Protein AF-A0AAC9NFS3-F1 (afdb_monomer_lite)

InterPro domains:
  IPR032808 DoxX family [PF07681] (4-54)
  IPR051907 DoxX-like inner membrane-associated oxidoreductase [PTHR33452] (7-96)

Structure (mmCIF, N/CA/C/O backbone):
data_AF-A0AAC9NFS3-F1
#
_entry.id   AF-A0AAC9NFS3-F1
#
loop_
_atom_site.group_PDB
_atom_site.id
_atom_site.type_symbol
_atom_site.label_atom_id
_atom_site.label_alt_id
_atom_site.label_comp_id
_atom_site.label_asym_id
_atom_site.label_entity_id
_atom_site.label_seq_id
_atom_site.pdbx_PDB_ins_code
_atom_site.Cartn_x
_atom_site.Cartn_y
_atom_site.Cartn_z
_atom_site.occupancy
_atom_site.B_iso_or_equiv
_atom_site.auth_seq_id
_atom_site.auth_comp_id
_atom_site.auth_asym_id
_atom_site.auth_atom_id
_atom_site.pdbx_PDB_model_num
ATOM 1 N N . MET A 1 1 ? 0.146 -12.159 -21.765 1.00 49.44 1 MET A N 1
ATOM 2 C CA . MET A 1 1 ? 0.965 -11.071 -21.185 1.00 49.44 1 MET A CA 1
ATOM 3 C C . MET A 1 1 ? 0.470 -9.655 -21.525 1.00 49.44 1 MET A C 1
ATOM 5 O O . MET A 1 1 ? 1.026 -8.712 -20.995 1.00 49.44 1 MET A O 1
ATOM 9 N N . LYS A 1 2 ? -0.634 -9.484 -22.280 1.00 50.81 2 LYS A N 1
ATOM 10 C CA . LYS A 1 2 ? -1.196 -8.172 -22.678 1.00 50.81 2 LYS A CA 1
ATOM 11 C C . LYS A 1 2 ? -1.762 -7.295 -21.546 1.00 50.81 2 LYS A C 1
ATOM 13 O O . LYS A 1 2 ? -2.283 -6.232 -21.821 1.00 50.81 2 LYS A O 1
ATOM 18 N N . VAL A 1 3 ? -1.744 -7.746 -20.291 1.00 54.12 3 VAL A N 1
ATOM 19 C CA . VAL A 1 3 ? -2.295 -6.984 -19.148 1.00 54.12 3 VAL A CA 1
ATOM 20 C C . VAL A 1 3 ? -1.258 -6.011 -18.570 1.00 54.12 3 VAL A C 1
ATOM 22 O O . VAL A 1 3 ? -1.627 -5.043 -17.913 1.00 54.12 3 VAL A O 1
ATOM 25 N N . PHE A 1 4 ? 0.033 -6.243 -18.832 1.00 59.22 4 PHE A N 1
ATOM 26 C CA . PHE A 1 4 ? 1.139 -5.484 -18.237 1.00 59.22 4 PHE A CA 1
ATOM 27 C C . PHE A 1 4 ? 1.949 -4.668 -19.255 1.00 59.22 4 PHE A C 1
ATOM 29 O O . PHE A 1 4 ? 2.980 -4.111 -18.887 1.00 59.22 4 PHE A O 1
ATOM 36 N N . ASP A 1 5 ? 1.491 -4.553 -20.506 1.00 63.62 5 ASP A N 1
ATOM 37 C CA . ASP A 1 5 ? 2.144 -3.668 -21.474 1.00 63.62 5 ASP A CA 1
ATOM 38 C C . ASP A 1 5 ? 1.965 -2.192 -21.046 1.00 63.62 5 ASP A C 1
ATOM 40 O O . ASP A 1 5 ? 0.868 -1.814 -20.620 1.00 63.62 5 ASP A O 1
ATOM 44 N N . PRO A 1 6 ? 2.986 -1.324 -21.185 1.00 57.12 6 PRO A N 1
ATOM 45 C CA . PRO A 1 6 ? 2.932 0.092 -20.786 1.00 57.12 6 PRO A CA 1
ATOM 46 C C . PRO A 1 6 ? 1.819 0.947 -21.428 1.00 57.12 6 PRO A C 1
ATOM 48 O O . PRO A 1 6 ? 1.600 2.074 -20.994 1.00 57.12 6 PRO A O 1
ATOM 51 N N . GLY A 1 7 ? 1.081 0.420 -22.411 1.00 61.97 7 GLY A N 1
ATOM 52 C CA . GLY A 1 7 ? -0.106 1.045 -23.013 1.00 61.97 7 GLY A CA 1
ATOM 53 C C . GLY A 1 7 ? -1.350 0.151 -23.033 1.00 61.97 7 GLY A C 1
ATOM 54 O O . GLY A 1 7 ? -2.358 0.523 -23.629 1.00 61.97 7 GLY A O 1
ATOM 55 N N . ALA A 1 8 ? -1.303 -1.031 -22.412 1.00 68.12 8 ALA A N 1
ATOM 56 C CA . ALA A 1 8 ? -2.462 -1.907 -22.357 1.00 68.12 8 ALA A CA 1
ATOM 57 C C . ALA A 1 8 ? -3.516 -1.346 -21.405 1.00 68.12 8 ALA A C 1
ATOM 59 O O . ALA A 1 8 ? -3.263 -1.127 -20.219 1.00 68.12 8 ALA A O 1
ATOM 60 N N . THR A 1 9 ? -4.727 -1.163 -21.921 1.00 75.00 9 THR A N 1
ATOM 61 C CA . THR A 1 9 ? -5.895 -0.916 -21.085 1.00 75.00 9 THR A CA 1
ATOM 62 C C . THR A 1 9 ? -6.245 -2.230 -20.388 1.00 75.00 9 THR A C 1
ATOM 64 O O . THR A 1 9 ? -6.602 -3.196 -21.072 1.00 75.00 9 THR A O 1
ATOM 67 N N . PRO A 1 10 ? -6.124 -2.327 -19.051 1.00 76.38 10 PRO A N 1
ATOM 68 C CA . PRO A 1 10 ? -6.604 -3.507 -18.356 1.00 76.38 10 PRO A CA 1
ATOM 69 C C . PRO A 1 10 ? -8.101 -3.693 -18.649 1.00 76.38 10 PRO A C 1
ATOM 71 O O . PRO A 1 10 ? -8.811 -2.705 -18.862 1.00 76.38 10 PRO A O 1
ATOM 74 N N . PRO A 1 11 ? -8.608 -4.938 -18.651 1.00 88.88 11 PRO A N 1
ATOM 75 C CA . PRO A 1 11 ? -10.037 -5.176 -18.801 1.00 88.88 11 PRO A CA 1
ATOM 76 C C . PRO A 1 11 ? -10.843 -4.327 -17.807 1.00 88.88 11 PRO A C 1
ATOM 78 O O . PRO A 1 11 ? -10.465 -4.231 -16.638 1.00 88.88 11 PRO A O 1
ATOM 81 N N . LEU A 1 12 ? -11.963 -3.737 -18.244 1.00 90.00 12 LEU A N 1
ATOM 82 C CA . LEU A 1 12 ? -12.761 -2.818 -17.412 1.00 90.00 12 LEU A CA 1
ATOM 83 C C . LEU A 1 12 ? -13.129 -3.411 -16.046 1.00 90.00 12 LEU A C 1
ATOM 85 O O . LEU A 1 12 ? -13.048 -2.722 -15.033 1.00 90.00 12 LEU A O 1
ATOM 89 N N . TRP A 1 13 ? -13.482 -4.697 -16.001 1.00 91.25 13 TRP A N 1
ATOM 90 C CA . TRP A 1 13 ? -13.831 -5.375 -14.751 1.00 91.25 13 TRP A CA 1
ATOM 91 C C . TRP A 1 13 ? -12.682 -5.351 -13.735 1.00 91.25 13 TRP A C 1
ATOM 93 O O . TRP A 1 13 ? -12.922 -5.160 -12.547 1.00 91.25 13 TRP A O 1
ATOM 103 N N . PHE A 1 14 ? -11.433 -5.487 -14.192 1.00 90.25 14 PHE A N 1
ATOM 104 C CA . PHE A 1 14 ? -10.258 -5.455 -13.327 1.00 90.25 14 PHE A CA 1
ATOM 105 C C . PHE A 1 14 ? -10.006 -4.040 -12.813 1.00 90.25 14 PHE A C 1
ATOM 107 O O . PHE A 1 14 ? -9.704 -3.860 -11.636 1.00 90.25 14 PHE A O 1
ATOM 114 N N . ALA A 1 15 ? -10.180 -3.030 -13.672 1.00 90.00 15 ALA A N 1
ATOM 115 C CA . ALA A 1 15 ? -10.059 -1.631 -13.275 1.00 90.00 15 ALA A CA 1
ATOM 116 C C . ALA A 1 15 ? -11.073 -1.270 -12.175 1.00 90.00 15 ALA A C 1
ATOM 118 O O . ALA A 1 15 ? -10.681 -0.711 -11.151 1.00 90.00 15 ALA A O 1
ATOM 119 N N . TYR A 1 16 ? -12.344 -1.654 -12.342 1.00 94.06 16 TYR A N 1
ATOM 120 C CA . TYR A 1 16 ? -13.375 -1.433 -11.325 1.00 94.06 16 TYR A CA 1
ATOM 121 C C . TYR A 1 16 ? -13.121 -2.230 -10.046 1.00 94.06 16 TYR A C 1
ATOM 123 O O . TYR A 1 16 ? -13.221 -1.664 -8.961 1.00 94.06 16 TYR A O 1
ATOM 131 N N . ALA A 1 17 ? -12.744 -3.507 -10.151 1.00 94.56 17 ALA A N 1
ATOM 132 C CA . ALA A 1 17 ? -12.425 -4.330 -8.986 1.00 94.56 17 ALA A CA 1
ATOM 133 C C . ALA A 1 17 ? -11.268 -3.732 -8.174 1.00 94.56 17 ALA A C 1
ATOM 135 O O . ALA A 1 17 ? -11.368 -3.591 -6.958 1.00 94.56 17 ALA A O 1
ATOM 136 N N . ASN A 1 18 ? -10.199 -3.307 -8.850 1.00 93.81 18 ASN A N 1
ATOM 137 C CA . ASN A 1 18 ? -9.069 -2.645 -8.215 1.00 93.81 18 ASN A CA 1
ATOM 138 C C . ASN A 1 18 ? -9.468 -1.300 -7.578 1.00 93.81 18 ASN A C 1
ATOM 140 O O . ASN A 1 18 ? -9.035 -1.006 -6.467 1.00 93.81 18 ASN A O 1
ATOM 144 N N . ALA A 1 19 ? -10.299 -0.493 -8.245 1.00 94.25 19 ALA A N 1
ATOM 145 C CA . ALA A 1 19 ? -10.771 0.778 -7.694 1.00 94.25 19 ALA A CA 1
ATOM 146 C C . ALA A 1 19 ? -11.613 0.575 -6.424 1.00 94.25 19 ALA A C 1
ATOM 148 O O . ALA A 1 19 ? -11.360 1.224 -5.410 1.00 94.25 19 ALA A O 1
ATOM 149 N N . LEU A 1 20 ? -12.564 -0.364 -6.454 1.00 97.25 20 LEU A N 1
ATOM 150 C CA . LEU A 1 20 ? -13.390 -0.716 -5.296 1.00 97.25 20 LEU A CA 1
ATOM 151 C C . LEU A 1 20 ? -12.546 -1.270 -4.148 1.00 97.25 20 LEU A C 1
ATOM 153 O O . LEU A 1 20 ? -12.757 -0.888 -3.001 1.00 97.25 20 LEU A O 1
ATOM 157 N N . PHE A 1 21 ? -11.567 -2.123 -4.455 1.00 97.19 21 PHE A N 1
ATOM 158 C CA . PHE A 1 21 ? -10.640 -2.664 -3.467 1.00 97.19 21 PHE A CA 1
ATOM 159 C C . PHE A 1 21 ? -9.839 -1.554 -2.777 1.00 97.19 21 PHE A C 1
ATOM 161 O O . PHE A 1 21 ? -9.857 -1.458 -1.552 1.00 97.19 21 PHE A O 1
ATOM 168 N N . GLN A 1 22 ? -9.178 -0.681 -3.543 1.00 95.56 22 GLN A N 1
ATOM 169 C CA . GLN A 1 22 ? -8.359 0.393 -2.974 1.00 95.56 22 GLN A CA 1
ATOM 170 C C . GLN A 1 22 ? -9.197 1.384 -2.165 1.00 95.56 22 GLN A C 1
ATOM 172 O O . GLN A 1 22 ? -8.802 1.775 -1.068 1.00 95.56 22 GLN A O 1
ATOM 177 N N . PHE A 1 23 ? -10.368 1.762 -2.680 1.00 97.44 23 PHE A N 1
ATOM 178 C CA . PHE A 1 23 ? -11.268 2.675 -1.988 1.00 97.44 23 PHE A CA 1
ATOM 179 C C . PHE A 1 23 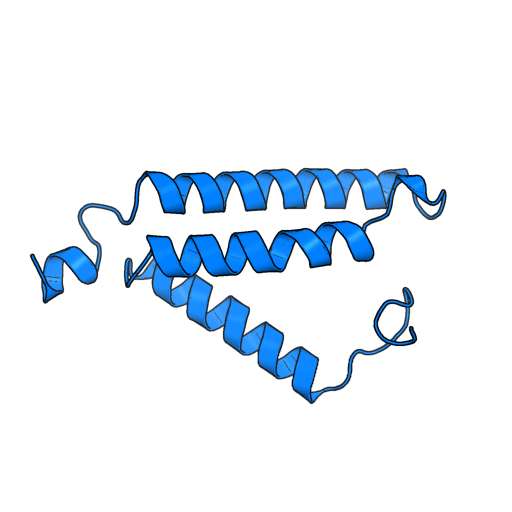? -11.832 2.053 -0.706 1.00 97.44 23 PHE A C 1
ATOM 181 O O . PHE A 1 23 ? -11.779 2.674 0.352 1.00 97.44 23 PHE A O 1
ATOM 188 N N . GLY A 1 24 ? -12.303 0.806 -0.773 1.00 97.75 24 GLY A N 1
ATOM 189 C CA . GLY A 1 24 ? -12.851 0.086 0.373 1.00 97.75 24 GLY A CA 1
ATOM 190 C C . GLY A 1 24 ? -11.821 -0.133 1.480 1.00 97.75 24 GLY A C 1
ATOM 191 O O . GLY A 1 24 ? -12.098 0.165 2.638 1.00 97.75 24 GLY A O 1
ATOM 192 N N . MET A 1 25 ? -10.611 -0.583 1.136 1.00 97.56 25 MET A N 1
ATOM 193 C CA . MET A 1 25 ? -9.536 -0.755 2.120 1.00 97.56 25 MET A CA 1
ATOM 194 C C . MET A 1 25 ? -9.058 0.586 2.690 1.00 97.56 25 MET A C 1
ATOM 196 O O . MET A 1 25 ? -8.786 0.684 3.883 1.00 97.56 25 MET A O 1
ATOM 200 N N . GLY A 1 26 ? -8.996 1.635 1.864 1.00 96.19 26 GLY A N 1
ATOM 201 C CA . GLY A 1 26 ? -8.683 2.988 2.321 1.00 96.19 26 GLY A CA 1
ATOM 202 C C . GLY A 1 26 ? -9.702 3.510 3.336 1.00 96.19 26 GLY A C 1
ATOM 203 O O . GLY A 1 26 ? -9.309 4.056 4.364 1.00 96.19 26 GLY A O 1
ATOM 204 N N . LEU A 1 27 ? -10.998 3.283 3.094 1.00 97.44 27 LEU A N 1
ATOM 205 C CA . LEU A 1 27 ? -12.062 3.619 4.042 1.00 97.44 27 LEU A CA 1
ATOM 206 C C . LEU A 1 27 ? -11.985 2.789 5.325 1.00 97.44 27 LEU A C 1
ATOM 208 O O . LEU A 1 27 ? -12.140 3.349 6.406 1.00 97.44 27 LEU A O 1
ATOM 212 N N . ALA A 1 28 ? -11.710 1.487 5.221 1.00 95.88 28 ALA A N 1
ATOM 213 C CA . ALA A 1 28 ? -11.534 0.621 6.384 1.00 95.88 28 ALA A CA 1
ATOM 214 C C . ALA A 1 28 ? -10.406 1.141 7.293 1.00 95.88 28 ALA A C 1
ATOM 216 O O . ALA A 1 28 ? -10.612 1.340 8.486 1.00 95.88 28 ALA A O 1
ATOM 217 N N . ILE A 1 29 ? -9.251 1.492 6.718 1.00 96.25 29 ILE A N 1
ATOM 218 C CA . ILE A 1 29 ? -8.131 2.089 7.462 1.00 96.25 29 ILE A CA 1
ATOM 219 C C . ILE A 1 29 ? -8.506 3.461 8.037 1.00 96.25 29 ILE A C 1
ATOM 221 O O . ILE A 1 29 ? -8.216 3.733 9.200 1.00 96.25 29 ILE A O 1
ATOM 225 N N . LEU A 1 30 ? -9.161 4.322 7.250 1.00 95.31 30 LEU A N 1
ATOM 226 C CA . LEU A 1 30 ? -9.546 5.671 7.678 1.00 95.31 30 LEU A CA 1
ATOM 227 C C . LEU A 1 30 ? -10.484 5.647 8.889 1.00 95.31 30 LEU A C 1
ATOM 229 O O . LEU A 1 30 ? -10.317 6.432 9.818 1.00 95.31 30 LEU A O 1
ATOM 233 N N . LEU A 1 31 ? -11.466 4.748 8.870 1.00 94.88 31 LEU A N 1
ATOM 234 C CA . LEU A 1 31 ? -12.435 4.584 9.949 1.00 94.88 31 LEU A CA 1
ATOM 235 C C . LEU A 1 31 ? -11.883 3.745 11.111 1.00 94.88 31 LEU A C 1
ATOM 237 O O . LEU A 1 31 ? -12.517 3.638 12.159 1.00 94.88 31 LEU A O 1
ATOM 241 N N . GLY A 1 32 ? -10.706 3.143 10.952 1.00 93.12 32 GLY A N 1
ATOM 242 C CA . GLY A 1 32 ? -10.148 2.240 11.946 1.00 93.12 32 GLY A CA 1
ATOM 243 C C . GLY A 1 32 ? -10.899 0.908 12.041 1.00 93.12 32 GLY A C 1
ATOM 244 O O . GLY A 1 32 ? -10.927 0.325 13.114 1.00 93.12 32 GLY A O 1
ATOM 245 N N . PHE A 1 33 ? -11.535 0.457 10.959 1.00 93.88 33 PHE A N 1
ATOM 246 C CA . PHE A 1 33 ? -12.219 -0.832 10.878 1.00 93.88 33 PHE A CA 1
ATOM 247 C C . PHE A 1 33 ? -11.27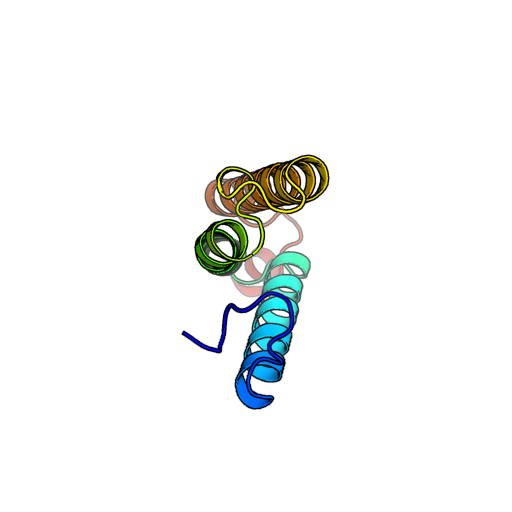6 -1.902 10.324 1.00 93.88 33 PHE A C 1
ATOM 249 O O . PHE A 1 33 ? -10.798 -1.766 9.196 1.00 93.88 33 PHE A O 1
ATOM 256 N N . GLU A 1 34 ? -10.975 -2.939 11.105 1.00 92.88 34 GLU A N 1
ATOM 257 C CA . GLU A 1 34 ? -10.101 -4.059 10.717 1.00 92.88 34 GLU A CA 1
ATOM 258 C C . GLU A 1 34 ? -8.777 -3.590 10.080 1.00 92.88 34 GLU A C 1
ATOM 260 O O . GLU A 1 34 ? -8.280 -4.131 9.084 1.00 92.88 34 GLU A O 1
ATOM 265 N N . THR A 1 35 ? -8.183 -2.534 10.652 1.00 95.25 35 THR A N 1
ATOM 266 C CA . THR A 1 35 ? -7.060 -1.797 10.034 1.00 95.25 35 THR A CA 1
ATOM 267 C C . THR A 1 35 ? -5.866 -2.692 9.731 1.00 95.25 35 THR A C 1
ATOM 269 O O . THR A 1 35 ? -5.195 -2.497 8.719 1.00 95.25 35 THR A O 1
ATOM 272 N N . ARG A 1 36 ? -5.608 -3.703 10.570 1.00 95.75 36 ARG A N 1
ATOM 273 C CA . ARG A 1 36 ? -4.511 -4.650 10.342 1.00 95.75 36 ARG A CA 1
ATOM 274 C C . ARG A 1 36 ? -4.743 -5.459 9.071 1.00 95.75 36 ARG A C 1
ATOM 276 O O . ARG A 1 36 ? -3.868 -5.509 8.211 1.00 95.75 36 ARG A O 1
ATOM 283 N N . ILE A 1 37 ? -5.927 -6.047 8.927 1.00 96.38 37 ILE A N 1
ATOM 284 C CA . ILE A 1 37 ? -6.267 -6.865 7.761 1.00 96.38 37 ILE A CA 1
ATOM 285 C C . ILE A 1 37 ? -6.268 -5.996 6.500 1.00 96.38 37 ILE A C 1
ATOM 287 O O . ILE A 1 37 ? -5.624 -6.353 5.513 1.00 96.38 37 ILE A O 1
ATOM 291 N N . ALA A 1 38 ? -6.911 -4.826 6.548 1.00 96.94 38 ALA A N 1
ATOM 292 C CA . ALA A 1 38 ? -6.956 -3.903 5.417 1.00 96.94 38 ALA A CA 1
ATOM 293 C C . ALA A 1 38 ? -5.550 -3.461 4.974 1.00 96.94 38 ALA A C 1
ATOM 295 O O . ALA A 1 38 ? -5.225 -3.510 3.786 1.00 96.94 38 ALA A O 1
ATOM 296 N N . ALA A 1 39 ? -4.678 -3.102 5.920 1.00 97.50 39 ALA A N 1
ATOM 297 C CA . ALA A 1 39 ? -3.307 -2.709 5.619 1.00 97.50 39 ALA A CA 1
ATOM 298 C C . ALA A 1 39 ? -2.479 -3.862 5.027 1.00 97.50 39 ALA A C 1
ATOM 300 O O . ALA A 1 39 ? -1.749 -3.651 4.058 1.00 97.50 39 ALA A O 1
ATOM 301 N N . ALA A 1 40 ? -2.626 -5.087 5.545 1.00 97.75 40 ALA A N 1
ATOM 302 C CA . ALA A 1 40 ? -1.950 -6.263 4.997 1.00 97.75 40 ALA A CA 1
ATOM 303 C C . ALA A 1 40 ? -2.375 -6.546 3.549 1.00 97.75 40 ALA A C 1
ATOM 305 O O . ALA A 1 40 ? -1.523 -6.769 2.688 1.00 97.75 40 ALA A O 1
ATOM 306 N N . LEU A 1 41 ? -3.678 -6.489 3.261 1.00 97.69 41 LEU A N 1
ATOM 307 C CA . LEU A 1 41 ? -4.207 -6.707 1.914 1.00 97.69 41 LEU A CA 1
ATOM 308 C C . LEU A 1 41 ? -3.679 -5.665 0.922 1.00 97.69 41 LEU A C 1
ATOM 310 O O . LEU A 1 41 ? -3.255 -6.026 -0.177 1.00 97.69 41 LEU A O 1
ATOM 314 N N . VAL A 1 42 ? -3.653 -4.385 1.304 1.00 97.50 42 VAL A N 1
ATOM 315 C CA . VAL A 1 42 ? -3.133 -3.321 0.431 1.00 97.50 42 VAL A CA 1
ATOM 316 C C . VAL A 1 42 ? -1.621 -3.446 0.236 1.00 97.50 42 VAL A C 1
ATOM 318 O O . VAL A 1 42 ? -1.148 -3.310 -0.893 1.00 97.50 42 VAL A O 1
ATOM 321 N N . ALA A 1 43 ? -0.857 -3.765 1.286 1.00 97.75 43 ALA A N 1
ATOM 322 C CA . ALA A 1 43 ? 0.580 -4.008 1.170 1.00 97.75 43 ALA A CA 1
ATOM 323 C C . ALA A 1 43 ? 0.877 -5.169 0.206 1.00 97.75 43 ALA A C 1
ATOM 325 O O . ALA A 1 43 ? 1.699 -5.022 -0.700 1.00 97.75 43 ALA A O 1
ATOM 326 N N . LEU A 1 44 ? 0.164 -6.292 0.351 1.00 97.19 44 LEU A N 1
ATOM 327 C CA . LEU A 1 44 ? 0.299 -7.457 -0.526 1.00 97.19 44 LEU A CA 1
ATOM 328 C C . LEU A 1 44 ? -0.082 -7.148 -1.972 1.00 97.19 44 LEU A C 1
ATOM 330 O O . LEU A 1 44 ? 0.600 -7.607 -2.883 1.00 97.19 44 LEU A O 1
ATOM 334 N N . TRP A 1 45 ? -1.131 -6.355 -2.193 1.00 95.31 45 TRP A N 1
ATOM 335 C CA . TRP A 1 45 ? -1.526 -5.906 -3.527 1.00 95.31 45 TRP A CA 1
ATOM 336 C C . TRP A 1 45 ? -0.470 -5.007 -4.181 1.00 95.31 45 TRP A C 1
ATOM 338 O O . TRP A 1 45 ? -0.193 -5.118 -5.377 1.00 95.31 45 TRP A O 1
ATOM 348 N N . LEU A 1 46 ? 0.151 -4.123 -3.400 1.00 95.88 46 LEU A N 1
ATOM 349 C CA . LEU A 1 46 ? 1.073 -3.123 -3.923 1.00 95.88 46 LEU A CA 1
ATOM 350 C C . LEU A 1 46 ? 2.429 -3.720 -4.334 1.00 95.88 46 LEU A C 1
ATOM 352 O O . LEU A 1 46 ? 3.076 -3.168 -5.223 1.00 95.88 46 LEU A O 1
ATOM 356 N N . ILE A 1 47 ? 2.843 -4.861 -3.770 1.00 95.75 47 ILE A N 1
ATOM 357 C CA . ILE A 1 47 ? 4.085 -5.569 -4.141 1.00 95.75 47 ILE A CA 1
ATOM 358 C C . ILE A 1 47 ? 4.123 -5.944 -5.639 1.00 95.75 47 ILE A C 1
ATOM 360 O O . ILE A 1 47 ? 5.005 -5.440 -6.345 1.00 95.75 47 ILE A O 1
ATOM 364 N N . PRO A 1 48 ? 3.200 -6.772 -6.176 1.00 93.50 48 PRO A N 1
ATOM 365 C CA . PRO A 1 48 ? 3.217 -7.138 -7.589 1.00 93.50 48 PRO A CA 1
ATOM 366 C C . PRO A 1 48 ? 2.970 -5.924 -8.490 1.00 93.50 48 PRO A C 1
ATOM 368 O O . PRO A 1 48 ? 3.624 -5.797 -9.523 1.00 93.50 48 PRO A O 1
ATOM 371 N N . VAL A 1 49 ? 2.098 -4.989 -8.090 1.00 91.25 49 VAL A N 1
ATOM 372 C CA . VAL A 1 49 ? 1.866 -3.747 -8.848 1.00 91.25 49 VAL A CA 1
ATOM 373 C C . VAL A 1 49 ? 3.169 -2.970 -9.022 1.00 91.25 49 VAL A C 1
ATOM 375 O O . VAL A 1 49 ? 3.496 -2.558 -10.132 1.00 91.25 49 VAL A O 1
ATOM 378 N N . THR A 1 50 ? 3.942 -2.817 -7.950 1.00 93.62 50 THR A N 1
ATOM 379 C CA . THR A 1 50 ? 5.216 -2.091 -7.967 1.00 93.62 50 THR A CA 1
ATOM 380 C C . THR A 1 50 ? 6.260 -2.798 -8.818 1.00 93.62 50 THR A C 1
ATOM 382 O O . THR A 1 50 ? 6.919 -2.152 -9.630 1.00 93.62 50 THR A O 1
ATOM 385 N N . TYR A 1 51 ? 6.372 -4.121 -8.679 1.00 91.38 51 TYR A N 1
ATOM 386 C CA . TYR A 1 51 ? 7.335 -4.918 -9.433 1.00 91.38 51 TYR A CA 1
ATOM 387 C C . TYR A 1 51 ? 7.084 -4.862 -10.947 1.00 91.38 51 TYR A C 1
ATOM 389 O O . TYR A 1 51 ? 8.015 -4.647 -11.718 1.00 91.38 51 TYR A O 1
ATOM 397 N N . PHE A 1 52 ? 5.828 -5.014 -11.382 1.00 89.25 52 PHE A N 1
ATOM 398 C CA . PHE A 1 52 ? 5.504 -5.080 -12.809 1.00 89.25 52 PHE A CA 1
ATOM 399 C C . PHE A 1 52 ? 5.346 -3.711 -13.479 1.00 89.25 52 PHE A C 1
ATOM 401 O O . PHE A 1 52 ? 5.625 -3.593 -14.669 1.00 89.25 52 PHE A O 1
ATOM 408 N N . ARG A 1 53 ? 4.887 -2.673 -12.763 1.00 86.69 53 ARG A N 1
ATOM 409 C CA . ARG A 1 53 ? 4.607 -1.354 -13.369 1.00 86.69 53 ARG A CA 1
ATOM 410 C C . ARG A 1 53 ? 5.795 -0.407 -13.373 1.00 86.69 53 ARG A C 1
ATOM 412 O O . ARG A 1 53 ? 5.809 0.504 -14.194 1.00 86.69 53 ARG A O 1
ATOM 419 N N . HIS A 1 54 ? 6.765 -0.610 -12.484 1.00 87.62 54 HIS A N 1
ATOM 420 C CA . HIS A 1 54 ? 7.917 0.281 -12.348 1.00 87.62 54 HIS A CA 1
ATOM 421 C C . HIS A 1 54 ? 9.256 -0.465 -12.449 1.00 87.62 54 HIS A C 1
ATOM 423 O O . HIS A 1 54 ? 10.086 -0.366 -11.539 1.00 87.62 54 HIS A O 1
ATOM 429 N N . PRO A 1 55 ? 9.499 -1.212 -13.545 1.00 88.25 55 PRO A N 1
ATOM 430 C CA . PRO A 1 55 ? 10.710 -2.004 -13.705 1.00 88.25 55 PRO A CA 1
ATOM 431 C C . PRO A 1 55 ? 11.899 -1.111 -14.087 1.00 88.25 55 PRO A C 1
ATOM 433 O O . PRO A 1 55 ? 12.344 -1.086 -15.232 1.00 88.25 55 PRO A O 1
ATOM 436 N N . PHE A 1 56 ? 12.456 -0.373 -13.126 1.00 88.31 56 PHE A N 1
ATOM 437 C CA . PHE A 1 56 ? 13.596 0.524 -13.374 1.00 88.31 56 PHE A CA 1
ATOM 438 C C . PHE A 1 56 ? 14.865 -0.213 -13.834 1.00 88.31 56 PHE A C 1
ATOM 440 O O . PHE A 1 56 ? 15.758 0.387 -14.428 1.00 88.31 56 PHE A O 1
ATOM 447 N N . TRP A 1 57 ? 14.935 -1.522 -13.585 1.00 88.75 57 TRP A N 1
ATOM 448 C CA . TRP A 1 57 ? 15.991 -2.425 -14.047 1.00 88.75 57 TRP A CA 1
ATOM 449 C C . TRP A 1 57 ? 15.859 -2.835 -15.522 1.00 88.75 57 TRP A C 1
ATOM 451 O O . TRP A 1 57 ? 16.792 -3.415 -16.066 1.00 88.75 57 TRP A O 1
ATOM 461 N N . ALA A 1 58 ? 14.731 -2.549 -16.182 1.00 88.44 58 ALA A N 1
ATOM 462 C CA . ALA A 1 58 ? 14.488 -2.930 -17.576 1.00 88.44 58 ALA A CA 1
ATOM 463 C C . ALA A 1 58 ? 15.002 -1.902 -18.606 1.00 88.44 58 ALA A C 1
ATOM 465 O O . ALA A 1 58 ? 14.838 -2.106 -19.805 1.00 88.44 58 ALA A O 1
ATOM 466 N N . GLY A 1 59 ? 15.608 -0.793 -18.163 1.00 81.25 59 GLY A N 1
ATOM 467 C CA . GLY A 1 59 ? 16.233 0.211 -19.037 1.00 81.25 59 GLY A CA 1
ATOM 468 C C . GLY A 1 59 ? 15.278 1.201 -19.722 1.00 81.25 59 GLY A C 1
ATOM 469 O O . GLY A 1 59 ? 15.751 2.154 -20.333 1.00 81.25 59 GLY A O 1
ATOM 470 N N . ILE A 1 60 ? 13.959 1.030 -19.590 1.00 82.62 60 ILE A N 1
ATOM 471 C CA . ILE A 1 60 ? 12.938 1.964 -20.097 1.00 82.62 60 ILE A CA 1
ATOM 472 C C . ILE A 1 60 ? 12.616 2.987 -19.002 1.00 82.62 60 ILE A C 1
ATOM 474 O O . ILE A 1 60 ? 12.286 2.592 -17.883 1.00 82.62 60 ILE A O 1
ATOM 478 N N . ASP A 1 61 ? 12.728 4.282 -19.309 1.00 87.88 61 ASP A N 1
ATOM 479 C CA . ASP A 1 61 ? 12.505 5.405 -18.380 1.00 87.88 61 ASP A CA 1
ATOM 480 C C . ASP A 1 61 ? 13.050 5.159 -16.953 1.00 87.88 61 ASP A C 1
ATOM 482 O O . ASP A 1 61 ? 12.316 5.277 -15.964 1.00 87.88 61 ASP A O 1
ATOM 486 N N . PRO A 1 62 ? 14.334 4.774 -16.802 1.00 88.38 62 PRO A N 1
ATOM 487 C CA . PRO A 1 62 ? 14.857 4.219 -15.553 1.00 88.38 62 PRO A CA 1
ATOM 488 C C . PRO A 1 62 ? 14.786 5.203 -14.381 1.00 88.38 62 PRO A C 1
ATOM 490 O O . PRO A 1 62 ? 14.605 4.778 -13.243 1.00 88.38 62 PRO A O 1
ATOM 493 N N . VAL A 1 63 ? 14.880 6.512 -14.642 1.00 94.06 63 VAL A N 1
ATOM 494 C CA . VAL A 1 63 ? 14.748 7.556 -13.611 1.00 94.06 63 VAL A CA 1
ATOM 495 C C . VAL A 1 63 ? 13.320 7.589 -13.055 1.00 94.06 63 VAL A C 1
ATOM 497 O O . VAL A 1 63 ? 13.122 7.380 -11.860 1.00 94.06 63 VAL A O 1
ATOM 500 N N . VAL A 1 64 ? 12.319 7.739 -13.927 1.00 93.44 64 VAL A N 1
ATOM 501 C CA . VAL A 1 64 ? 10.898 7.823 -13.546 1.00 93.44 64 VAL A CA 1
ATOM 502 C C . VAL A 1 64 ? 10.406 6.519 -12.914 1.00 93.44 64 VAL A C 1
ATOM 504 O O . VAL A 1 64 ? 9.666 6.528 -11.926 1.00 93.44 64 VAL A O 1
ATOM 507 N N . ASN A 1 65 ? 10.825 5.372 -13.451 1.00 93.31 65 ASN A N 1
ATOM 508 C CA . ASN A 1 65 ? 10.468 4.077 -12.881 1.00 93.31 65 ASN A CA 1
ATOM 509 C C . ASN A 1 65 ? 11.116 3.862 -11.509 1.00 93.31 65 ASN A C 1
ATOM 511 O O . ASN A 1 65 ? 10.462 3.339 -10.609 1.00 93.31 65 ASN A O 1
ATOM 515 N N . LYS A 1 66 ? 12.357 4.316 -11.294 1.00 94.94 66 LYS A N 1
ATOM 516 C CA . LYS A 1 66 ? 13.016 4.209 -9.985 1.00 94.94 66 LYS A CA 1
ATOM 517 C C . LYS A 1 66 ? 12.323 5.076 -8.936 1.00 94.94 66 LYS A C 1
ATOM 519 O O . LYS A 1 66 ? 12.096 4.605 -7.824 1.00 94.94 66 LYS A O 1
ATOM 524 N N . GLU A 1 67 ? 11.950 6.304 -9.286 1.00 96.06 67 GLU A N 1
ATOM 525 C CA . GLU A 1 67 ? 11.202 7.200 -8.396 1.00 96.06 67 GLU A CA 1
ATOM 526 C C . GLU A 1 67 ? 9.866 6.584 -7.968 1.00 96.06 67 GLU A C 1
ATOM 528 O O . GLU A 1 67 ? 9.562 6.511 -6.776 1.00 96.06 67 GLU A O 1
ATOM 533 N N . ASN A 1 68 ? 9.089 6.063 -8.922 1.00 95.00 68 ASN A N 1
ATOM 534 C CA . ASN A 1 68 ? 7.814 5.419 -8.614 1.00 95.00 68 ASN A CA 1
ATOM 535 C C . ASN A 1 68 ? 7.974 4.121 -7.814 1.00 95.00 68 ASN A C 1
ATOM 537 O O . ASN A 1 68 ? 7.172 3.859 -6.917 1.00 95.00 68 ASN A O 1
ATOM 541 N N . PHE A 1 69 ? 9.015 3.334 -8.091 1.00 95.19 69 PHE A N 1
ATOM 542 C CA . PHE A 1 69 ? 9.324 2.130 -7.324 1.00 95.19 69 PHE A CA 1
ATOM 543 C C . PHE A 1 69 ? 9.623 2.461 -5.856 1.00 95.19 69 PHE A C 1
ATOM 545 O O . PHE A 1 69 ? 9.021 1.878 -4.956 1.00 95.19 69 PHE A O 1
ATOM 552 N N . ILE A 1 70 ? 10.510 3.432 -5.604 1.00 96.56 70 ILE A N 1
ATOM 553 C CA . ILE A 1 70 ? 10.881 3.854 -4.245 1.00 96.56 7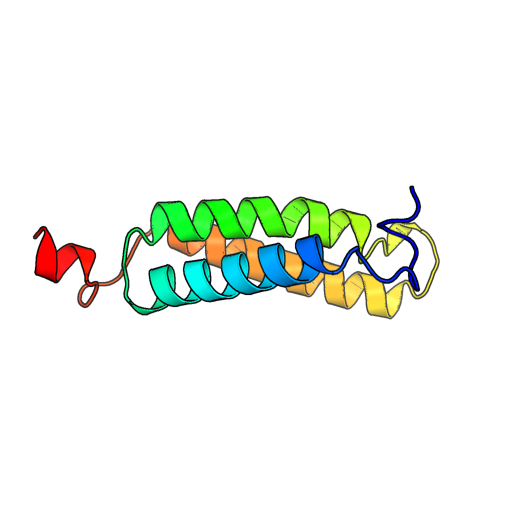0 ILE A CA 1
ATOM 554 C C . ILE A 1 70 ? 9.674 4.457 -3.516 1.00 96.56 70 ILE A C 1
ATOM 556 O O . 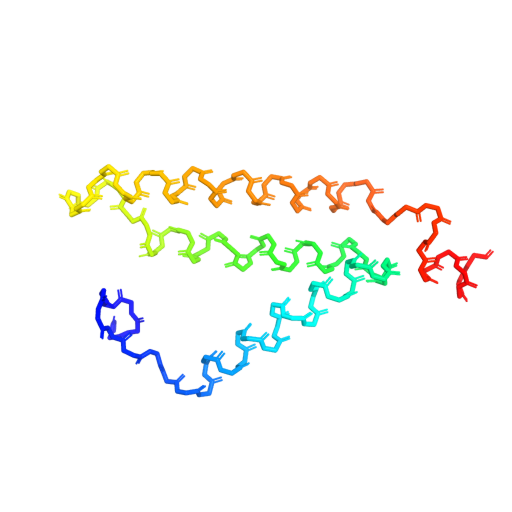ILE A 1 70 ? 9.440 4.131 -2.352 1.00 96.56 70 ILE A O 1
ATOM 560 N N . LYS A 1 71 ? 8.867 5.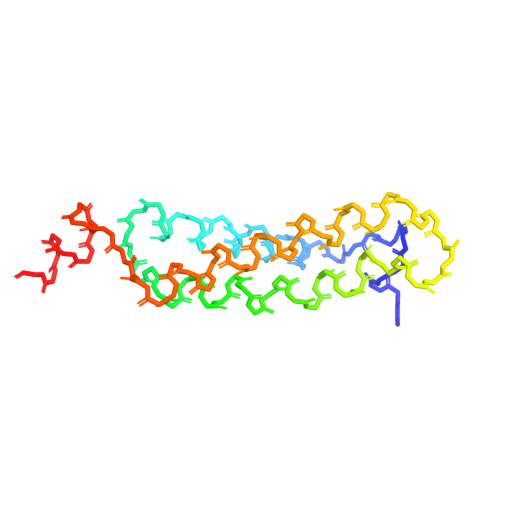279 -4.201 1.00 97.38 71 LYS A N 1
ATOM 561 C CA . LYS A 1 71 ? 7.610 5.816 -3.659 1.00 97.38 71 LYS A CA 1
ATOM 562 C C . LYS A 1 71 ? 6.691 4.693 -3.184 1.00 97.38 71 LYS A C 1
ATOM 564 O O . LYS A 1 71 ? 6.221 4.722 -2.048 1.00 97.38 71 LYS A O 1
ATOM 569 N N . ASN A 1 72 ? 6.454 3.690 -4.027 1.00 96.69 72 ASN A N 1
ATOM 570 C CA . ASN A 1 72 ? 5.587 2.579 -3.658 1.00 96.69 72 ASN A CA 1
ATOM 571 C C . ASN A 1 72 ? 6.184 1.729 -2.532 1.00 96.69 72 ASN A C 1
ATOM 573 O O . ASN A 1 72 ? 5.435 1.275 -1.674 1.00 96.69 72 ASN A O 1
ATOM 577 N N . LEU A 1 73 ? 7.507 1.557 -2.481 1.00 97.31 73 LEU A N 1
ATOM 578 C CA . LEU A 1 73 ? 8.166 0.875 -1.366 1.00 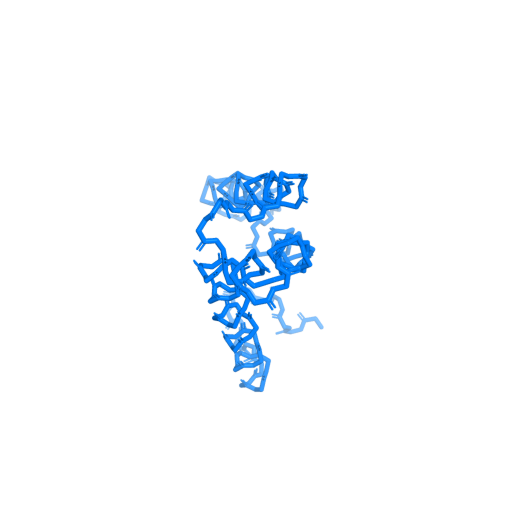97.31 73 LEU A CA 1
ATOM 579 C C . LEU A 1 73 ? 7.923 1.603 -0.034 1.00 97.31 73 LEU A C 1
ATOM 581 O O . LEU A 1 73 ? 7.618 0.958 0.968 1.00 97.31 73 LEU A O 1
ATOM 585 N N . GLY A 1 74 ? 7.979 2.938 -0.031 1.00 98.19 74 GLY A N 1
ATOM 586 C CA . GLY A 1 74 ? 7.614 3.753 1.132 1.00 98.19 74 GLY A CA 1
ATOM 587 C C . GLY A 1 74 ? 6.149 3.575 1.546 1.00 98.19 74 GLY A C 1
ATOM 588 O O . GLY A 1 74 ? 5.853 3.433 2.731 1.00 98.19 74 GLY A O 1
ATOM 589 N N . ILE A 1 75 ? 5.233 3.503 0.577 1.00 97.75 75 ILE A N 1
ATOM 590 C CA . ILE A 1 75 ? 3.808 3.247 0.832 1.00 97.75 75 ILE A CA 1
ATOM 591 C C . ILE A 1 75 ? 3.594 1.835 1.411 1.00 97.75 75 ILE A C 1
ATOM 593 O O . ILE A 1 75 ? 2.861 1.682 2.386 1.00 97.75 75 ILE A O 1
ATOM 597 N N . ILE A 1 76 ? 4.266 0.807 0.876 1.00 98.19 76 ILE A N 1
ATOM 598 C CA . ILE A 1 76 ? 4.236 -0.560 1.427 1.00 98.19 76 ILE A CA 1
ATOM 599 C C . ILE A 1 76 ? 4.711 -0.548 2.882 1.00 98.19 76 ILE A C 1
ATOM 601 O O . ILE A 1 76 ? 4.042 -1.109 3.746 1.00 98.19 76 ILE A O 1
ATOM 605 N N . ALA A 1 77 ? 5.830 0.121 3.172 1.00 98.06 77 ALA A N 1
ATOM 606 C CA . ALA A 1 77 ? 6.353 0.229 4.531 1.00 98.06 77 ALA A CA 1
ATOM 607 C C . ALA A 1 77 ? 5.356 0.909 5.487 1.00 98.06 77 ALA A C 1
ATOM 609 O O . ALA A 1 77 ? 5.180 0.447 6.614 1.00 98.06 77 ALA A O 1
ATOM 610 N N . ALA A 1 78 ? 4.654 1.953 5.036 1.00 97.44 78 ALA A N 1
ATOM 611 C CA . ALA A 1 78 ? 3.607 2.608 5.821 1.00 97.44 78 ALA A CA 1
ATOM 612 C C . ALA A 1 78 ? 2.424 1.669 6.124 1.00 97.44 78 ALA A C 1
ATOM 614 O O . ALA A 1 78 ? 1.943 1.627 7.255 1.00 97.44 78 ALA A O 1
ATOM 615 N N . TYR A 1 79 ? 1.981 0.858 5.160 1.00 98.00 79 TYR A N 1
ATOM 616 C CA . TYR A 1 79 ? 0.939 -0.141 5.417 1.00 98.00 79 TYR A CA 1
ATOM 617 C C . TYR A 1 79 ? 1.416 -1.269 6.341 1.00 98.00 79 TYR A C 1
ATOM 619 O O . TYR A 1 79 ? 0.675 -1.682 7.227 1.00 98.00 79 TYR A O 1
ATOM 627 N N . LEU A 1 80 ? 2.660 -1.734 6.213 1.00 97.75 80 LEU A N 1
ATOM 628 C CA . LEU A 1 80 ? 3.226 -2.710 7.152 1.00 97.75 80 LEU A CA 1
ATOM 629 C C . LEU A 1 80 ? 3.330 -2.142 8.574 1.00 97.75 80 LEU A C 1
ATOM 631 O O . LEU A 1 80 ? 3.090 -2.857 9.544 1.00 97.75 80 LEU A O 1
ATOM 635 N N . MET A 1 81 ? 3.613 -0.845 8.711 1.00 97.75 81 MET A N 1
ATOM 636 C CA . MET A 1 81 ? 3.548 -0.151 9.997 1.00 97.75 81 MET A CA 1
ATOM 637 C C . MET A 1 81 ? 2.125 -0.208 10.576 1.00 97.75 81 MET A C 1
ATOM 639 O O . MET A 1 81 ? 1.950 -0.638 11.714 1.00 97.75 81 MET A O 1
ATOM 643 N N . LEU A 1 82 ? 1.099 0.133 9.789 1.00 96.69 82 LEU A N 1
ATOM 644 C CA . LEU A 1 82 ? -0.304 0.019 10.214 1.00 96.69 82 LEU A CA 1
ATOM 645 C C . LEU A 1 82 ? -0.704 -1.420 10.565 1.00 96.69 82 LEU A C 1
ATOM 647 O O . LEU A 1 82 ? -1.454 -1.632 11.514 1.00 96.69 82 LEU A O 1
ATOM 651 N N . PHE A 1 83 ? -0.180 -2.416 9.852 1.00 96.38 83 PHE A N 1
ATOM 652 C CA . PHE A 1 83 ? -0.389 -3.823 10.188 1.00 96.38 83 PHE A CA 1
ATOM 653 C C . PHE A 1 83 ? 0.177 -4.173 11.574 1.00 96.38 83 PHE A C 1
ATOM 655 O O . PHE A 1 83 ? -0.513 -4.798 12.380 1.00 96.38 83 PHE A O 1
ATOM 662 N N . CYS A 1 84 ? 1.399 -3.733 11.881 1.00 96.62 84 CYS A N 1
ATOM 663 C CA . CYS A 1 84 ? 2.039 -3.995 13.171 1.00 96.62 84 CYS A CA 1
ATOM 664 C C . CYS A 1 84 ? 1.347 -3.263 14.331 1.00 96.62 84 CYS A C 1
ATOM 666 O O . CYS A 1 84 ? 1.080 -3.860 15.376 1.00 96.62 84 CYS A O 1
ATOM 668 N N . PHE A 1 85 ? 1.045 -1.974 14.162 1.00 94.31 85 PHE A N 1
ATOM 669 C CA . PHE A 1 85 ? 0.531 -1.135 15.248 1.00 94.31 85 PHE A CA 1
ATOM 670 C C . PHE A 1 85 ? -0.999 -1.164 15.373 1.00 94.31 85 PHE A C 1
ATOM 672 O O . PHE A 1 85 ? -1.516 -1.020 16.476 1.00 94.31 85 PHE A O 1
ATOM 679 N N . GLY A 1 86 ? -1.726 -1.466 14.296 1.00 90.44 86 GLY A N 1
ATOM 680 C CA . GLY A 1 86 ? -3.188 -1.458 14.268 1.00 90.44 86 GLY A CA 1
ATOM 681 C C . GLY A 1 86 ? -3.796 -0.054 14.210 1.00 90.44 86 GLY A C 1
ATOM 682 O O . GLY A 1 86 ? -3.123 0.927 13.893 1.00 90.44 86 GLY A O 1
ATOM 683 N N . ALA A 1 87 ? -5.100 0.021 14.478 1.00 89.94 87 ALA A N 1
ATOM 684 C CA . ALA A 1 87 ? -5.856 1.268 14.470 1.00 89.94 87 ALA A CA 1
ATOM 685 C C . ALA A 1 87 ? -5.602 2.107 15.739 1.00 89.94 87 ALA A C 1
ATOM 687 O O . ALA A 1 87 ? -5.235 1.585 16.791 1.00 89.94 87 ALA A O 1
ATOM 688 N N . GLY A 1 88 ? -5.810 3.423 15.651 1.00 86.56 88 GLY A N 1
ATOM 689 C CA . GLY A 1 88 ? -5.674 4.329 16.796 1.00 86.56 88 GLY A CA 1
ATOM 690 C C . GLY A 1 88 ? -6.849 4.270 17.787 1.00 86.56 88 GLY A C 1
ATOM 691 O O . GLY A 1 88 ? -7.879 3.654 17.533 1.00 86.56 88 GLY A O 1
ATOM 692 N N . LYS A 1 89 ? -6.729 5.011 18.898 1.00 84.00 89 LYS A N 1
ATOM 693 C CA . LYS A 1 89 ? -7.729 5.104 19.991 1.00 84.00 89 LYS A CA 1
ATOM 694 C C . LYS A 1 89 ? -9.142 5.562 19.590 1.00 84.00 89 LYS A C 1
ATOM 696 O O . LYS A 1 89 ? -10.066 5.415 20.376 1.00 84.00 89 LYS A O 1
ATOM 701 N N . TYR A 1 90 ? -9.294 6.166 18.414 1.00 84.75 90 TYR A N 1
ATOM 702 C CA . TYR A 1 90 ? -10.576 6.645 17.883 1.00 84.75 90 TYR A CA 1
ATOM 703 C C . TYR A 1 90 ? -11.100 5.745 16.756 1.00 84.75 90 TYR A C 1
ATOM 705 O O . TYR A 1 90 ? -11.839 6.202 15.890 1.00 84.75 90 TYR A O 1
ATOM 713 N N . SER A 1 91 ? -10.656 4.490 16.722 1.00 88.25 91 SER A N 1
ATOM 714 C CA . SER A 1 91 ? -11.073 3.522 15.715 1.00 88.25 91 SER A CA 1
ATOM 715 C C . SER A 1 91 ? -12.502 3.040 15.953 1.00 88.25 91 SER A C 1
ATOM 717 O O . SER A 1 91 ? -12.937 2.912 17.101 1.00 88.25 91 SER A O 1
ATOM 719 N N . LEU A 1 92 ? -13.223 2.737 14.870 1.00 85.06 92 LEU A N 1
ATOM 720 C CA . LEU A 1 92 ? -14.515 2.058 14.971 1.00 85.06 92 LEU A CA 1
ATOM 721 C C . LEU A 1 92 ? -14.387 0.719 15.694 1.00 85.06 92 LEU A C 1
ATOM 723 O O . LEU A 1 92 ? -15.278 0.389 16.468 1.00 85.06 92 LEU A O 1
ATOM 727 N N . ASP A 1 93 ? -13.278 -0.003 15.514 1.00 84.00 93 ASP A N 1
ATOM 728 C CA . ASP A 1 93 ? -13.045 -1.266 16.217 1.00 84.00 93 ASP A CA 1
ATOM 729 C C . ASP A 1 93 ? -13.092 -1.081 17.742 1.00 84.00 93 ASP A C 1
ATOM 731 O O . ASP A 1 93 ? -13.742 -1.851 18.442 1.00 84.00 93 ASP A O 1
ATOM 735 N N . THR A 1 94 ? -12.468 -0.021 18.269 1.00 83.38 94 THR A N 1
ATOM 736 C CA . THR A 1 94 ? -12.511 0.296 19.706 1.00 83.38 94 THR A CA 1
ATOM 737 C C . THR A 1 94 ? -13.892 0.763 20.171 1.00 83.38 94 THR A C 1
ATOM 739 O O . THR A 1 94 ? -14.273 0.473 21.294 1.00 83.38 94 THR A O 1
ATOM 742 N N . VAL A 1 95 ? -14.651 1.483 19.340 1.00 82.81 95 VAL A N 1
ATOM 743 C CA . VAL A 1 95 ? -15.991 1.978 19.716 1.00 82.81 95 VAL A CA 1
ATOM 744 C C . VAL A 1 95 ? -17.055 0.876 19.661 1.00 82.81 95 VAL A C 1
ATOM 746 O O . VAL A 1 95 ? -17.998 0.900 20.447 1.00 82.81 95 VAL A O 1
ATOM 749 N N . LEU A 1 96 ? -16.941 -0.058 18.715 1.00 77.50 96 LEU A N 1
ATOM 750 C CA . LEU A 1 96 ? -17.939 -1.103 18.466 1.00 77.50 96 LEU A CA 1
ATOM 751 C C . LEU A 1 96 ? -17.648 -2.408 19.215 1.00 77.50 96 LEU A C 1
ATOM 753 O O . LEU A 1 96 ? -18.588 -3.144 19.514 1.00 77.50 96 LEU A O 1
ATOM 757 N N . PHE A 1 97 ? -16.375 -2.702 19.495 1.00 75.19 97 PHE A N 1
ATOM 758 C CA . PHE A 1 97 ? -15.942 -3.973 20.088 1.00 75.19 97 PHE A CA 1
ATOM 759 C C . PHE A 1 97 ? -15.064 -3.821 21.343 1.00 75.19 97 PHE A C 1
ATOM 761 O O . PHE A 1 97 ? -14.648 -4.840 21.897 1.00 75.19 97 PHE A O 1
ATOM 768 N N . GLY A 1 98 ? -14.754 -2.590 21.769 1.00 60.69 98 GLY A N 1
ATOM 769 C CA . GLY A 1 98 ? -14.039 -2.288 23.018 1.00 60.69 98 GLY A CA 1
ATOM 770 C C . GLY A 1 98 ? -14.981 -2.069 24.192 1.00 60.69 98 GLY A C 1
ATOM 771 O O . GLY A 1 98 ? -14.569 -2.425 25.318 1.00 60.69 98 GLY A O 1
#

Secondary structure (DSSP, 8-state):
-TTSSTT----HHHHHHHHHHHHHHHHHHHHTSSHHHHHHHHHHHHHHHHHHH--GGGSSSHHHHHHHHHHHHHHHHHHHHHHHH---TT-HHHHHH-

Radius of gyration: 16.02 Å; chains: 1; bounding box: 34×19×46 Å

Organism: NCBI:txid576611

Foldseek 3Di:
DLQLPLPRDHPPVVVVVVVCLVVVLVVCCVQLNVLLVSLVVVLVVLVVVLVRNQVLVVVPPNVVSVVSSVVSVVVSVVSVVCNVPGHDPNHPCNVVPD

Sequence (98 aa):
MKVFDPGATPPLWFAYANALFQFGMGLAILLGFETRIAAALVALWLIPVTYFRHPFWAGIDPVVNKENFIKNLGIIAAYLMLFCFGAGKYSLDTVLFG

pLDDT: mean 89.34, std 11.39, range [49.44, 98.19]